Protein AF-A0A7C1W9M6-F1 (afdb_monomer)

Mean predicted aligned error: 5.95 Å

Secondary structure (DSSP, 8-state):
--SHHHHTHHHHHHHTTSS--HHHHGGGSB----TTS-HHHHHHHHHHHHHH----SSPPSSBHHHHHHHHHHT-

Solvent-accessible surface area (backbone atoms only — not comparable to full-atom values): 4551 Å² total; per-residue (Å²): 140,72,62,65,62,66,78,39,38,70,58,52,29,34,77,68,70,73,44,78,57,72,71,65,49,28,53,18,21,64,44,93,82,60,94,84,57,55,70,68,58,54,51,52,52,51,55,54,45,66,75,63,65,58,74,45,96,55,75,47,98,41,16,46,42,56,54,50,52,55,57,58,74,75,108

pLDDT: mean 88.16, std 7.77, range [51.66, 95.75]

Sequence (75 aa):
MGDERVLLSKYFAVLEENGVAKYIHCKHIPVSFDITEPTKKLWEKHDETLQETRVQDTKPEQSLLDLKIELASRM

Radius of gyration: 15.26 Å; Cα contacts (8 Å, |Δi|>4): 68; chains: 1; bounding box: 30×26×42 Å

Structure (mmCIF, N/CA/C/O backbone):
data_AF-A0A7C1W9M6-F1
#
_entry.id   AF-A0A7C1W9M6-F1
#
loop_
_atom_site.group_PDB
_atom_site.id
_atom_site.type_symbol
_atom_site.label_atom_id
_atom_site.label_alt_id
_atom_site.label_comp_id
_atom_site.label_asym_id
_atom_site.label_entity_id
_atom_site.label_seq_id
_atom_site.pdbx_PDB_ins_code
_atom_site.Cartn_x
_atom_site.Cartn_y
_atom_site.Cartn_z
_atom_site.occupancy
_atom_site.B_iso_or_equiv
_atom_site.auth_seq_id
_atom_site.auth_comp_id
_atom_site.auth_asym_id
_atom_site.auth_atom_id
_atom_site.pdbx_PDB_model_num
ATOM 1 N N . MET A 1 1 ? 9.352 14.576 -31.630 1.00 51.66 1 MET A N 1
ATOM 2 C CA . MET A 1 1 ? 8.789 13.275 -31.213 1.00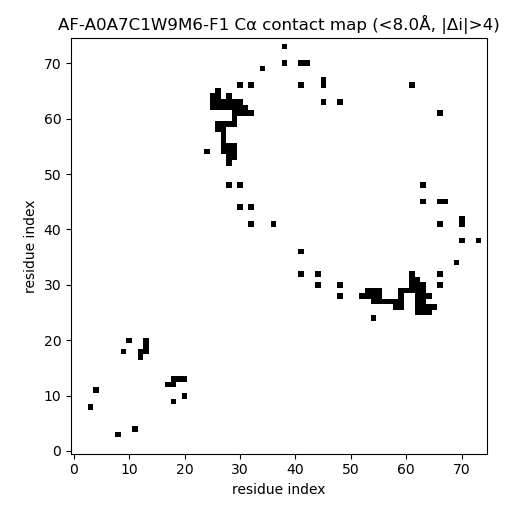 51.66 1 MET A CA 1
ATOM 3 C C . MET A 1 1 ? 9.963 12.455 -30.682 1.00 51.66 1 MET A C 1
ATOM 5 O O . MET A 1 1 ? 10.800 12.055 -31.475 1.00 51.66 1 MET A O 1
ATOM 9 N N . GLY A 1 2 ? 10.155 12.386 -29.362 1.00 61.44 2 GLY A N 1
ATOM 10 C CA . GLY A 1 2 ? 11.385 11.837 -28.751 1.00 61.44 2 GLY A CA 1
ATOM 11 C C . GLY A 1 2 ? 11.545 12.130 -27.252 1.00 61.44 2 GLY A C 1
ATOM 12 O O . GLY A 1 2 ? 12.300 11.447 -26.572 1.00 61.44 2 GLY A O 1
ATOM 13 N N . ASP A 1 3 ? 10.787 13.092 -26.726 1.00 73.25 3 ASP A N 1
ATOM 14 C CA . ASP A 1 3 ? 10.845 13.535 -25.323 1.00 73.25 3 ASP A CA 1
ATOM 15 C C . ASP A 1 3 ? 10.173 12.551 -24.346 1.00 73.25 3 ASP A C 1
ATOM 17 O O . ASP A 1 3 ? 10.576 12.366 -23.202 1.00 73.25 3 ASP A O 1
ATOM 21 N N . GLU A 1 4 ? 9.167 11.826 -24.828 1.00 79.50 4 GLU A N 1
ATOM 22 C CA . GLU A 1 4 ? 8.302 10.958 -24.022 1.00 79.50 4 GLU A CA 1
ATOM 23 C C . GLU A 1 4 ? 9.075 9.798 -23.381 1.00 79.50 4 GLU A C 1
ATOM 25 O O . GLU A 1 4 ? 8.828 9.432 -22.232 1.00 79.50 4 GLU A O 1
ATOM 30 N N . ARG A 1 5 ? 10.068 9.260 -24.102 1.00 81.00 5 ARG A N 1
ATOM 31 C CA . ARG A 1 5 ? 10.957 8.206 -23.593 1.00 81.00 5 ARG A CA 1
ATOM 32 C C . ARG A 1 5 ? 11.887 8.709 -22.491 1.00 81.00 5 ARG A C 1
ATOM 34 O O . ARG A 1 5 ? 12.247 7.933 -21.613 1.00 81.00 5 ARG A O 1
ATOM 41 N N . VAL A 1 6 ? 12.249 9.992 -22.508 1.00 85.50 6 VAL A N 1
ATOM 42 C CA . VAL A 1 6 ? 13.071 10.611 -21.460 1.00 85.50 6 VAL A CA 1
ATOM 43 C C . VAL A 1 6 ? 12.213 10.880 -20.223 1.00 85.50 6 VAL A C 1
ATOM 45 O O . VAL A 1 6 ? 12.565 10.451 -19.120 1.00 85.50 6 VAL A O 1
ATOM 48 N N . LEU A 1 7 ? 11.044 11.501 -20.414 1.00 88.62 7 LEU A N 1
ATOM 49 C CA . LEU A 1 7 ? 10.093 11.824 -19.345 1.00 88.62 7 LEU A CA 1
ATOM 50 C C . LEU A 1 7 ? 9.580 10.575 -18.614 1.00 88.62 7 LEU A C 1
ATOM 52 O O . LEU A 1 7 ? 9.465 10.568 -17.389 1.00 88.62 7 LEU A O 1
ATOM 56 N N . LEU A 1 8 ? 9.318 9.496 -19.355 1.00 88.62 8 LEU A N 1
ATOM 57 C CA . LEU A 1 8 ? 8.811 8.224 -18.835 1.00 88.62 8 LEU A CA 1
ATOM 58 C C . LEU A 1 8 ? 9.883 7.128 -18.825 1.00 88.62 8 LEU A C 1
ATOM 60 O O . LEU A 1 8 ? 9.568 5.942 -18.910 1.00 88.62 8 LEU A O 1
ATOM 64 N N . SER A 1 9 ? 11.153 7.502 -18.682 1.00 87.50 9 SER A N 1
ATOM 65 C CA . SER A 1 9 ? 12.297 6.576 -18.695 1.00 87.50 9 SER A CA 1
ATOM 66 C C . SER A 1 9 ? 12.109 5.342 -17.806 1.00 87.50 9 SER A C 1
ATOM 68 O O . SER A 1 9 ? 12.397 4.227 -18.227 1.00 87.50 9 SER A O 1
ATOM 70 N N . LYS A 1 10 ? 11.545 5.503 -16.601 1.00 84.44 10 LYS A N 1
ATOM 71 C CA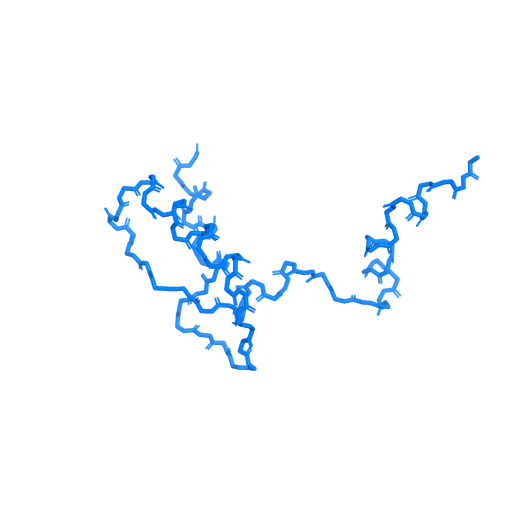 . LYS A 1 10 ? 11.247 4.378 -15.693 1.00 84.44 10 LYS A CA 1
ATOM 72 C C . LYS A 1 10 ? 10.174 3.430 -16.226 1.00 84.44 10 LYS A C 1
ATOM 74 O O . LYS A 1 10 ? 10.261 2.233 -15.989 1.00 84.44 10 LYS A O 1
ATOM 79 N N . TYR A 1 11 ? 9.160 3.956 -16.904 1.00 86.31 11 TYR A N 1
ATOM 80 C CA . TYR A 1 11 ? 8.098 3.146 -17.496 1.00 86.31 11 TYR A CA 1
ATOM 81 C C . TYR A 1 11 ? 8.647 2.308 -18.653 1.00 86.31 11 TYR A C 1
ATOM 83 O O . TYR A 1 11 ? 8.437 1.099 -18.679 1.00 86.31 11 TYR A O 1
ATOM 91 N N . PHE A 1 12 ? 9.429 2.921 -19.548 1.00 89.81 12 PHE A N 1
ATOM 92 C CA . PHE A 1 12 ? 10.078 2.194 -20.641 1.00 89.81 12 PHE A CA 1
ATOM 93 C C . PHE A 1 12 ? 11.116 1.187 -20.139 1.00 89.81 12 PHE A C 1
ATOM 95 O O . PHE A 1 12 ? 11.150 0.075 -20.648 1.00 89.81 12 PHE A O 1
ATOM 102 N N . ALA A 1 13 ? 11.877 1.508 -19.088 1.00 89.50 13 ALA A N 1
ATOM 103 C CA . ALA A 1 13 ? 12.801 0.553 -18.474 1.00 89.50 13 ALA A CA 1
ATOM 104 C C . ALA A 1 13 ? 12.086 -0.706 -17.955 1.00 89.50 13 ALA A C 1
ATOM 106 O O . ALA A 1 13 ? 12.612 -1.803 -18.096 1.00 89.50 13 ALA A O 1
ATOM 107 N N . VAL A 1 14 ? 10.884 -0.563 -17.387 1.00 89.44 14 VAL A N 1
ATOM 108 C CA . VAL A 1 14 ? 10.060 -1.706 -16.963 1.00 89.44 14 VAL A CA 1
ATOM 109 C C . VAL A 1 14 ? 9.508 -2.477 -18.164 1.00 89.44 14 VAL A C 1
ATOM 111 O O . VAL A 1 14 ? 9.527 -3.703 -18.148 1.00 89.44 14 VAL A O 1
ATOM 114 N N . LEU A 1 15 ? 9.017 -1.782 -19.197 1.00 89.44 15 LEU A N 1
ATOM 115 C CA . LEU A 1 15 ? 8.488 -2.423 -20.408 1.00 89.44 15 LEU A CA 1
ATOM 116 C C . LEU A 1 15 ? 9.547 -3.215 -21.180 1.00 89.44 15 LEU A C 1
ATOM 118 O O . LEU A 1 15 ? 9.229 -4.242 -21.766 1.00 89.44 15 LEU A O 1
ATOM 122 N N . GLU A 1 16 ? 10.784 -2.728 -21.193 1.00 91.62 16 GLU A N 1
ATOM 123 C CA . GLU A 1 16 ? 11.919 -3.347 -21.882 1.00 91.62 16 GLU A CA 1
ATOM 124 C C . GLU A 1 16 ? 12.662 -4.360 -20.988 1.00 91.62 16 GLU A C 1
ATOM 126 O O . GLU A 1 16 ? 13.793 -4.721 -21.290 1.00 91.62 16 GLU A O 1
ATOM 131 N N . GLU A 1 17 ? 12.058 -4.787 -19.869 1.00 83.69 17 GLU A N 1
ATOM 132 C CA . GLU A 1 17 ? 12.610 -5.764 -18.908 1.00 83.69 17 GLU A CA 1
ATOM 133 C C . GLU A 1 17 ? 13.958 -5.358 -18.274 1.00 83.69 17 GLU A C 1
ATOM 135 O O . GLU A 1 17 ? 14.602 -6.133 -17.570 1.00 83.69 17 GLU A O 1
ATOM 140 N N . ASN A 1 18 ? 14.352 -4.095 -18.442 1.00 86.69 18 ASN A N 1
ATOM 141 C CA . ASN A 1 18 ? 15.580 -3.499 -17.917 1.00 86.69 18 ASN A CA 1
ATOM 142 C C . ASN A 1 18 ? 15.411 -2.938 -16.492 1.00 86.69 18 ASN A C 1
ATOM 144 O O . ASN A 1 18 ? 16.281 -2.233 -15.976 1.00 86.69 18 ASN A O 1
ATOM 148 N N . GLY A 1 19 ? 14.281 -3.211 -15.840 1.00 81.06 19 GLY A N 1
ATOM 149 C CA . GLY A 1 19 ? 13.993 -2.754 -14.489 1.00 81.06 19 GLY A CA 1
ATOM 150 C C . GLY A 1 19 ? 12.708 -3.349 -13.927 1.00 81.06 19 GLY A C 1
ATOM 151 O O . GLY A 1 19 ? 11.840 -3.824 -14.653 1.00 81.06 19 GLY A O 1
ATOM 152 N N . VAL A 1 20 ? 12.569 -3.301 -12.603 1.00 81.81 20 VAL A N 1
ATOM 153 C CA . VAL A 1 20 ? 11.383 -3.807 -11.903 1.00 81.81 20 VAL A CA 1
ATOM 154 C C . VAL A 1 20 ? 10.441 -2.652 -11.582 1.00 81.81 20 VAL A C 1
ATOM 156 O O . VAL A 1 20 ? 10.857 -1.590 -11.109 1.00 81.81 20 VAL A O 1
ATOM 159 N N . ALA A 1 21 ? 9.143 -2.853 -11.815 1.00 84.50 21 ALA A N 1
ATOM 160 C CA . ALA A 1 21 ? 8.141 -1.875 -11.423 1.00 84.50 21 ALA A CA 1
ATOM 161 C C . ALA A 1 21 ? 8.160 -1.693 -9.901 1.00 84.50 21 ALA A C 1
ATOM 163 O O . ALA A 1 21 ? 7.994 -2.656 -9.155 1.00 84.50 21 ALA A O 1
ATOM 164 N N . LYS A 1 22 ? 8.261 -0.443 -9.430 1.00 80.69 22 LYS A N 1
ATOM 165 C CA . LYS A 1 22 ? 8.217 -0.118 -7.989 1.00 80.69 22 LYS A CA 1
ATOM 166 C C . LYS A 1 22 ? 6.995 -0.702 -7.276 1.00 80.69 22 LYS A C 1
ATOM 168 O O . LYS A 1 22 ? 7.057 -1.000 -6.089 1.00 80.69 22 LYS A O 1
ATOM 173 N N . TYR A 1 23 ? 5.896 -0.889 -8.002 1.00 82.56 23 TYR A N 1
ATOM 174 C CA . TYR A 1 23 ? 4.699 -1.545 -7.492 1.00 82.56 23 TYR A CA 1
ATOM 175 C C . TYR A 1 23 ? 4.963 -2.976 -6.990 1.00 82.56 23 TYR A C 1
ATOM 177 O O . TYR A 1 23 ? 4.401 -3.374 -5.976 1.00 82.56 23 TYR A O 1
ATOM 185 N N . ILE A 1 24 ? 5.866 -3.732 -7.625 1.00 84.88 24 ILE A N 1
ATOM 186 C CA . ILE A 1 24 ? 6.232 -5.086 -7.182 1.00 84.88 24 ILE A CA 1
ATOM 187 C C . ILE A 1 24 ? 6.849 -5.054 -5.782 1.00 84.88 24 ILE A C 1
ATOM 189 O O . ILE A 1 24 ? 6.558 -5.932 -4.974 1.00 84.88 24 ILE A O 1
ATOM 193 N N . HIS A 1 25 ? 7.604 -4.004 -5.444 1.00 87.25 25 HIS A N 1
ATOM 194 C CA . HIS A 1 25 ? 8.179 -3.853 -4.106 1.00 87.25 25 HIS A CA 1
ATOM 195 C C . HIS A 1 25 ? 7.110 -3.684 -3.021 1.00 87.25 25 HIS A C 1
ATOM 197 O O . HIS A 1 25 ? 7.359 -4.045 -1.879 1.00 87.25 25 HIS A O 1
ATOM 203 N N . CYS A 1 26 ? 5.896 -3.223 -3.352 1.00 89.75 26 CYS A N 1
ATOM 204 C CA . CYS A 1 26 ? 4.814 -3.098 -2.368 1.00 89.75 26 CYS A CA 1
ATOM 205 C C . CYS A 1 26 ? 4.426 -4.448 -1.743 1.00 89.75 26 CYS A C 1
ATOM 207 O O . CYS A 1 26 ? 3.937 -4.460 -0.620 1.00 89.75 26 CYS A O 1
ATOM 209 N N . LYS A 1 27 ? 4.691 -5.574 -2.426 1.00 90.44 27 LYS A N 1
ATOM 210 C CA . LYS A 1 27 ? 4.500 -6.937 -1.890 1.00 90.44 27 LYS A CA 1
ATOM 211 C C . LYS A 1 27 ? 5.475 -7.295 -0.767 1.00 90.44 27 LYS A C 1
ATOM 213 O O . LYS A 1 27 ? 5.244 -8.262 -0.054 1.00 90.44 27 LYS A O 1
ATOM 218 N N . HIS A 1 28 ? 6.564 -6.545 -0.655 1.00 91.25 28 HIS A N 1
ATOM 219 C CA . HIS A 1 28 ? 7.705 -6.813 0.217 1.00 91.25 28 HIS A CA 1
ATOM 220 C C . HIS A 1 28 ? 7.908 -5.720 1.270 1.00 91.25 28 HIS A C 1
ATOM 222 O O . HIS A 1 28 ? 8.851 -5.779 2.054 1.00 91.25 28 HIS A O 1
ATOM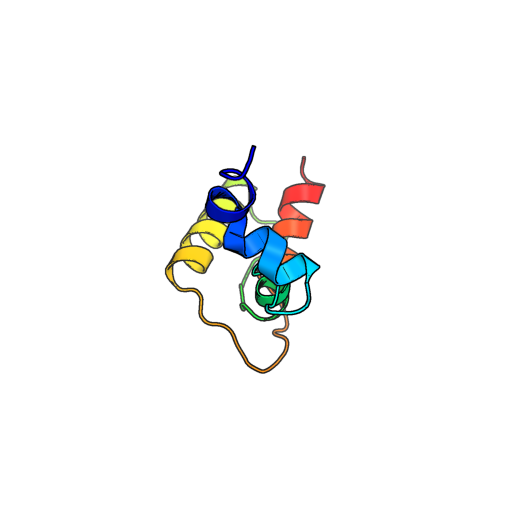 228 N N . ILE A 1 29 ? 7.047 -4.703 1.287 1.00 91.62 29 ILE A N 1
ATOM 229 C CA . ILE A 1 29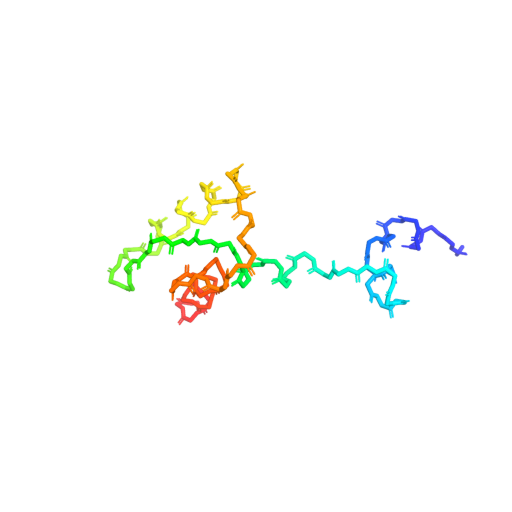 ? 7.084 -3.648 2.295 1.00 91.62 29 ILE A CA 1
ATOM 230 C C . ILE A 1 29 ? 6.103 -4.048 3.400 1.00 91.62 29 ILE A C 1
ATOM 232 O O . ILE A 1 29 ? 4.909 -4.125 3.111 1.00 91.62 29 ILE A O 1
ATOM 236 N N . PRO A 1 30 ? 6.572 -4.331 4.625 1.00 93.31 30 PRO A N 1
ATOM 237 C CA . PRO A 1 30 ? 5.724 -4.730 5.742 1.00 93.31 30 PRO A CA 1
ATOM 238 C C . PRO A 1 30 ? 4.869 -3.552 6.215 1.00 93.31 30 PRO A C 1
ATOM 240 O O . PRO A 1 30 ? 5.374 -2.439 6.348 1.00 93.31 30 PRO A O 1
ATOM 243 N N . VAL A 1 31 ? 3.595 -3.800 6.513 1.00 93.44 31 VAL A N 1
ATOM 244 C CA . VAL A 1 31 ? 2.704 -2.800 7.118 1.00 93.44 31 VAL A CA 1
ATOM 245 C C . VAL A 1 31 ? 1.762 -3.477 8.094 1.00 93.44 31 VAL A C 1
ATOM 247 O O . VAL A 1 31 ? 1.080 -4.421 7.722 1.00 93.44 31 VAL A O 1
ATOM 250 N N . SER A 1 32 ? 1.678 -2.972 9.324 1.00 92.75 32 SER A N 1
ATOM 251 C CA . SER A 1 32 ? 0.714 -3.465 10.311 1.00 92.75 32 SER A CA 1
ATOM 252 C C . SER A 1 32 ? -0.563 -2.627 10.280 1.00 92.75 32 SER A C 1
ATOM 254 O O . SER A 1 32 ? -0.564 -1.441 10.634 1.00 92.75 32 SER A O 1
ATOM 256 N N . PHE A 1 33 ? -1.673 -3.232 9.863 1.00 93.12 33 PHE A N 1
ATOM 257 C CA . PHE A 1 33 ? -2.972 -2.566 9.815 1.00 93.12 33 PHE A CA 1
ATOM 258 C C . PHE A 1 33 ? -4.117 -3.515 10.144 1.00 93.12 33 PHE A C 1
ATOM 260 O O . PHE A 1 33 ? -4.023 -4.722 9.939 1.00 93.12 33 PHE A O 1
ATOM 267 N N . ASP A 1 34 ? -5.202 -2.949 10.655 1.00 93.44 34 ASP A N 1
ATOM 268 C CA . ASP A 1 34 ? -6.417 -3.683 10.969 1.00 93.44 34 ASP A CA 1
ATOM 269 C C . ASP A 1 34 ? -7.535 -3.214 10.029 1.00 93.44 34 ASP A C 1
ATOM 271 O O . ASP A 1 34 ? -7.774 -2.019 9.846 1.00 93.44 34 ASP A O 1
ATOM 275 N N . ILE A 1 35 ? -8.223 -4.172 9.408 1.00 91.06 35 ILE A N 1
ATOM 276 C CA . ILE A 1 35 ? -9.319 -3.929 8.460 1.00 91.06 35 ILE A CA 1
ATOM 277 C C . ILE A 1 35 ? -10.528 -3.238 9.108 1.00 91.06 35 ILE A C 1
ATOM 279 O O . ILE A 1 35 ? -11.408 -2.737 8.420 1.00 91.06 35 ILE A O 1
ATOM 283 N N . THR A 1 36 ? -10.606 -3.175 10.430 1.00 93.88 36 THR A N 1
ATOM 284 C CA . THR A 1 36 ? -11.660 -2.454 11.148 1.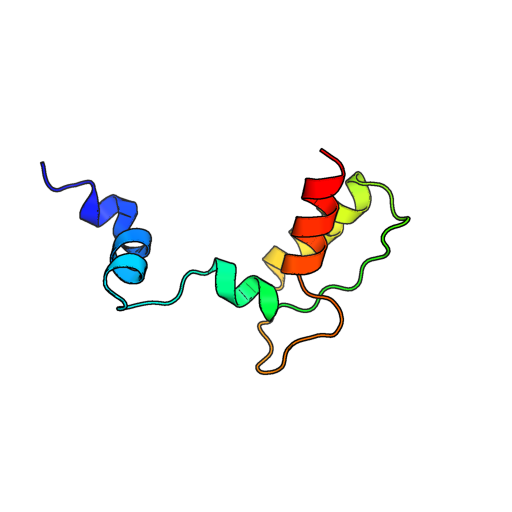00 93.88 36 THR A CA 1
ATOM 285 C C . THR A 1 36 ? -11.305 -0.983 11.381 1.00 93.88 36 THR A C 1
ATOM 287 O O . THR A 1 36 ? -12.173 -0.193 11.755 1.00 93.88 36 THR A O 1
ATOM 290 N N . GLU A 1 37 ? -10.052 -0.576 11.134 1.00 94.06 37 GLU A N 1
ATOM 291 C CA . GLU A 1 37 ? -9.620 0.809 11.315 1.00 94.06 37 GLU A CA 1
ATOM 292 C C . GLU A 1 37 ? -10.339 1.758 10.345 1.00 94.06 37 GLU A C 1
ATOM 294 O O . GLU A 1 37 ? -10.606 1.394 9.197 1.00 94.06 37 GLU A O 1
ATOM 299 N N . PRO A 1 38 ? -10.620 3.011 10.749 1.00 94.94 38 PRO A N 1
ATOM 300 C CA . PRO A 1 38 ? -11.184 4.009 9.848 1.00 94.94 38 PRO A CA 1
ATOM 301 C C . PRO A 1 38 ? -10.284 4.255 8.632 1.00 94.94 38 PRO A C 1
ATOM 303 O O . PRO A 1 38 ? -9.062 4.319 8.762 1.00 94.94 38 PRO A O 1
ATOM 306 N N . THR A 1 39 ? -10.882 4.510 7.464 1.00 94.69 39 THR A N 1
ATOM 307 C CA . THR A 1 39 ? -10.153 4.744 6.201 1.00 94.69 39 THR A CA 1
ATOM 308 C C . THR A 1 39 ? -9.085 5.834 6.321 1.00 94.69 39 THR A C 1
ATOM 310 O O . THR A 1 39 ? -8.002 5.697 5.765 1.00 94.69 39 THR A O 1
ATOM 313 N N . LYS A 1 40 ? -9.343 6.891 7.104 1.00 95.25 40 LYS A N 1
ATOM 314 C CA . LYS A 1 40 ? -8.355 7.947 7.372 1.00 95.25 40 LYS A CA 1
ATOM 315 C C . LYS A 1 40 ? -7.072 7.397 8.013 1.00 95.25 40 LYS A C 1
ATOM 317 O O . LYS A 1 40 ? -5.983 7.748 7.583 1.00 95.25 40 LYS A O 1
ATOM 322 N N . LYS A 1 41 ? -7.206 6.505 8.996 1.00 95.38 41 LYS A N 1
ATOM 323 C CA . LYS A 1 41 ? -6.074 5.907 9.714 1.00 95.38 41 LYS A CA 1
ATOM 324 C C . LYS A 1 41 ? -5.277 4.953 8.818 1.00 95.38 41 LYS A C 1
ATOM 326 O O . LYS A 1 41 ? -4.059 4.875 8.920 1.00 95.38 41 LYS A O 1
ATOM 331 N N . LEU A 1 42 ? -5.955 4.261 7.901 1.00 95.25 42 LEU A N 1
ATOM 332 C CA . LEU A 1 42 ? -5.294 3.449 6.877 1.00 95.25 42 LEU A CA 1
ATOM 333 C C . LEU A 1 42 ? -4.463 4.299 5.903 1.00 95.25 42 LEU A C 1
ATOM 335 O O . LEU A 1 42 ? -3.363 3.894 5.533 1.00 95.25 42 LEU A O 1
ATOM 339 N N . TRP A 1 43 ? -4.950 5.486 5.524 1.00 95.75 43 TRP A N 1
ATOM 340 C CA . TRP A 1 43 ? -4.177 6.440 4.721 1.00 95.75 43 TRP A CA 1
ATOM 341 C C . TRP A 1 43 ? -2.965 7.001 5.473 1.00 95.75 43 TRP A C 1
ATOM 343 O O . TRP A 1 43 ? -1.883 7.063 4.899 1.00 95.75 43 TRP A O 1
ATOM 353 N N . GLU A 1 44 ? -3.108 7.326 6.761 1.00 95.31 44 GLU A N 1
ATOM 354 C CA . GLU A 1 44 ? -1.981 7.759 7.605 1.00 95.31 44 GLU A CA 1
ATOM 355 C C . GLU A 1 44 ? -0.869 6.692 7.629 1.00 95.31 44 GLU A C 1
ATOM 357 O O . GLU A 1 44 ? 0.284 6.987 7.322 1.00 95.31 44 GLU A O 1
ATOM 362 N N . LYS A 1 45 ? -1.229 5.420 7.854 1.00 94.06 45 LYS A N 1
ATOM 363 C CA . LYS A 1 45 ? -0.282 4.290 7.811 1.00 94.06 45 LYS A CA 1
ATOM 364 C C . LYS A 1 45 ? 0.376 4.100 6.448 1.00 94.06 45 LYS A C 1
ATOM 366 O O . LYS A 1 45 ? 1.553 3.743 6.367 1.00 94.06 45 LYS A O 1
ATOM 371 N N . HIS A 1 46 ? -0.377 4.297 5.368 1.00 93.94 46 HIS A N 1
ATOM 372 C CA . HIS A 1 46 ? 0.164 4.244 4.013 1.00 93.94 46 HIS A CA 1
ATOM 373 C C . HIS A 1 46 ? 1.264 5.298 3.823 1.00 93.94 46 HIS A C 1
ATOM 375 O O . HIS A 1 46 ? 2.339 4.973 3.316 1.00 93.94 46 HIS A O 1
ATOM 381 N N . ASP A 1 47 ? 1.013 6.533 4.253 1.00 93.75 47 ASP A N 1
ATOM 382 C CA . ASP A 1 47 ? 1.947 7.643 4.076 1.00 93.75 47 ASP A CA 1
ATOM 383 C C . ASP A 1 47 ? 3.201 7.477 4.942 1.00 93.75 47 ASP A C 1
ATOM 385 O O . ASP A 1 47 ? 4.314 7.657 4.442 1.00 93.75 47 ASP A O 1
ATOM 389 N N . GLU A 1 48 ? 3.043 7.035 6.194 1.00 92.81 48 GLU A N 1
ATOM 390 C CA . GLU A 1 48 ? 4.158 6.665 7.079 1.00 92.81 48 GLU A CA 1
ATOM 391 C C . GLU A 1 48 ? 5.033 5.572 6.446 1.00 92.81 48 GLU A C 1
ATOM 393 O O . GLU A 1 48 ? 6.253 5.713 6.333 1.00 92.81 48 GLU A O 1
ATOM 398 N N . THR A 1 49 ? 4.406 4.515 5.923 1.00 91.25 49 THR A N 1
ATOM 399 C CA . THR A 1 49 ? 5.121 3.407 5.275 1.00 91.25 49 THR A CA 1
ATOM 400 C C . THR A 1 49 ? 5.929 3.875 4.061 1.00 91.25 49 THR A C 1
ATOM 402 O O . THR A 1 49 ? 7.050 3.410 3.836 1.00 91.25 49 THR A O 1
ATOM 405 N N . LEU A 1 50 ? 5.383 4.791 3.253 1.00 88.44 50 LEU A N 1
ATOM 406 C CA . LEU A 1 50 ? 6.092 5.325 2.090 1.00 88.44 50 LEU A CA 1
ATOM 407 C C . LEU A 1 50 ? 7.323 6.150 2.482 1.00 88.44 50 LEU A C 1
ATOM 409 O O . LEU A 1 50 ? 8.311 6.137 1.744 1.00 88.44 50 LEU A O 1
ATOM 413 N N . GLN A 1 51 ? 7.296 6.836 3.625 1.00 87.00 51 GLN A N 1
ATOM 414 C CA . GLN A 1 51 ? 8.466 7.558 4.128 1.00 87.00 51 GLN A CA 1
ATOM 415 C C . GLN A 1 51 ? 9.555 6.606 4.628 1.00 87.00 51 GLN A C 1
ATOM 417 O O . GLN A 1 51 ? 10.736 6.844 4.378 1.00 87.00 51 GLN A O 1
ATOM 422 N N . GLU A 1 52 ? 9.172 5.510 5.282 1.00 79.06 52 GLU A N 1
ATOM 423 C CA . GLU A 1 52 ? 10.132 4.574 5.869 1.00 79.06 52 GLU A 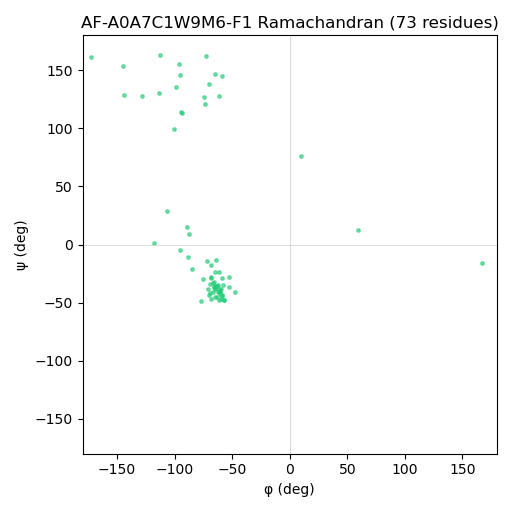CA 1
ATOM 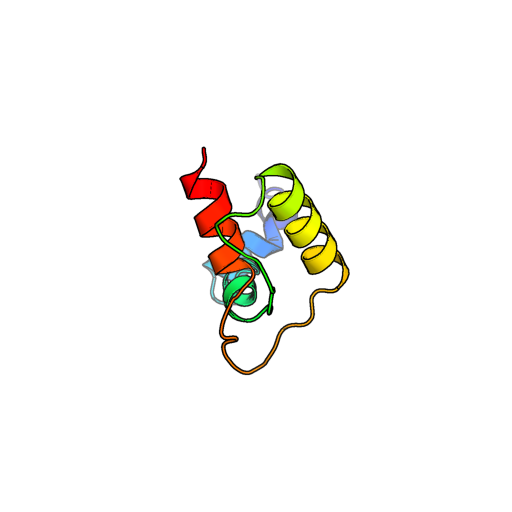424 C C . GLU A 1 52 ? 10.665 3.524 4.885 1.00 79.06 52 GLU A C 1
ATOM 426 O O . GLU A 1 52 ? 11.728 2.969 5.151 1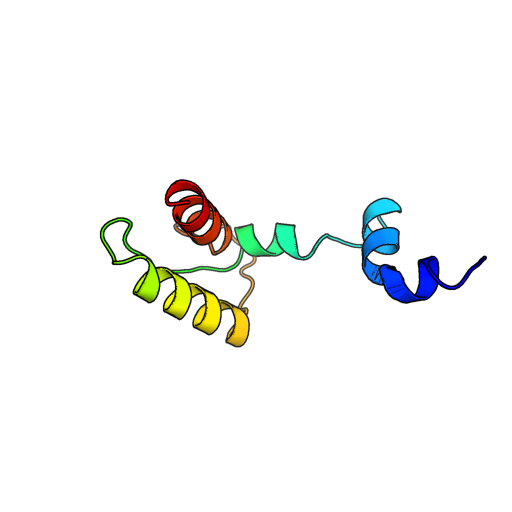.00 79.06 52 GLU A O 1
ATOM 431 N N . THR A 1 53 ? 9.951 3.256 3.778 1.00 71.94 53 THR A N 1
ATOM 432 C CA . THR A 1 53 ? 10.229 2.262 2.713 1.00 71.94 53 THR A CA 1
ATOM 433 C C . THR A 1 53 ? 11.371 1.286 3.042 1.00 71.94 53 THR A C 1
ATOM 435 O O . THR A 1 53 ? 12.484 1.383 2.520 1.00 71.94 53 THR A O 1
ATOM 438 N N . ARG A 1 54 ? 11.084 0.302 3.902 1.00 79.12 54 ARG A N 1
ATOM 439 C CA . ARG A 1 54 ? 11.975 -0.834 4.177 1.00 79.12 54 ARG A CA 1
ATOM 440 C C . ARG A 1 54 ? 11.484 -2.047 3.405 1.00 79.12 54 ARG A C 1
ATOM 442 O O . ARG A 1 54 ? 10.541 -2.711 3.820 1.00 79.12 54 ARG A O 1
ATOM 449 N N . VAL A 1 55 ? 12.107 -2.313 2.264 1.00 81.69 55 VAL A N 1
ATOM 450 C CA . VAL A 1 55 ? 11.840 -3.529 1.488 1.00 81.69 55 VAL A CA 1
ATOM 451 C C . VAL A 1 55 ? 12.488 -4.709 2.210 1.00 81.69 55 VAL A C 1
ATOM 453 O O . VAL A 1 55 ? 13.674 -4.651 2.526 1.00 81.69 55 VAL A O 1
ATOM 456 N N . GLN A 1 56 ? 11.712 -5.753 2.489 1.00 84.38 56 GLN A N 1
ATOM 457 C CA . GLN A 1 56 ? 12.215 -7.011 3.037 1.00 84.38 56 GLN A CA 1
ATOM 458 C C . GLN A 1 56 ? 12.463 -8.029 1.919 1.00 84.38 56 GLN A C 1
ATOM 460 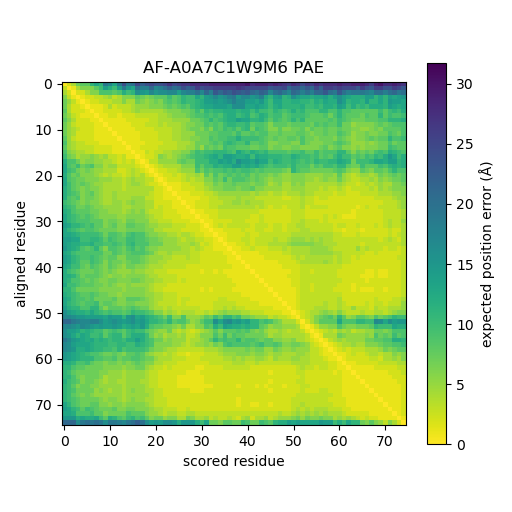O O . GLN A 1 56 ? 11.714 -8.090 0.945 1.00 84.38 56 GLN A O 1
ATOM 465 N N . ASP A 1 57 ? 13.483 -8.872 2.079 1.00 81.38 57 ASP A N 1
ATOM 466 C CA . ASP A 1 57 ? 13.756 -9.962 1.131 1.00 81.38 57 ASP A CA 1
ATOM 467 C C . ASP A 1 57 ? 12.665 -11.045 1.173 1.00 81.38 57 ASP A C 1
ATOM 469 O O . ASP A 1 57 ? 12.378 -11.707 0.174 1.00 81.38 57 ASP A O 1
ATOM 473 N N . THR A 1 58 ? 12.010 -11.208 2.324 1.00 85.25 58 THR A N 1
ATOM 474 C CA . THR A 1 58 ? 10.897 -12.138 2.522 1.00 85.25 58 THR A CA 1
ATOM 475 C C . THR A 1 58 ? 9.549 -11.441 2.369 1.00 85.25 58 THR A C 1
ATOM 477 O O . THR A 1 58 ? 9.413 -10.232 2.553 1.00 85.25 58 THR A O 1
ATOM 480 N N . LYS A 1 59 ? 8.516 -12.214 2.017 1.00 85.19 59 LYS A N 1
ATOM 481 C CA . LYS A 1 59 ? 7.144 -11.705 1.976 1.00 85.19 59 LYS A CA 1
ATOM 482 C C . LYS A 1 59 ? 6.633 -11.526 3.419 1.00 85.19 59 LYS A C 1
ATOM 484 O O . LYS A 1 59 ? 6.601 -12.523 4.142 1.00 85.19 59 LYS A O 1
ATOM 489 N N . PRO A 1 60 ? 6.236 -10.313 3.840 1.00 90.62 60 PRO A N 1
ATOM 490 C CA . PRO A 1 60 ? 5.672 -10.083 5.166 1.00 90.62 60 PRO A CA 1
ATOM 491 C C . PRO A 1 60 ? 4.249 -10.653 5.271 1.00 90.62 60 PRO A C 1
ATOM 493 O O . PRO A 1 60 ? 3.592 -10.895 4.257 1.00 90.62 60 PRO A O 1
ATOM 496 N N . GLU A 1 61 ? 3.761 -10.842 6.501 1.00 90.38 61 GLU A N 1
ATOM 497 C CA . GLU A 1 61 ? 2.387 -11.307 6.761 1.00 90.38 61 GLU A CA 1
ATOM 498 C C . GLU A 1 61 ? 1.334 -10.329 6.227 1.00 90.38 61 GLU A C 1
ATOM 500 O O . GLU A 1 61 ? 0.344 -10.744 5.629 1.00 90.38 61 GLU A O 1
ATOM 505 N N . GLN A 1 62 ? 1.584 -9.032 6.408 1.00 92.56 62 GLN A N 1
ATOM 506 C CA . GLN A 1 62 ? 0.804 -7.940 5.840 1.00 92.56 62 GLN A CA 1
ATOM 507 C C . GLN A 1 62 ? 1.746 -6.980 5.120 1.00 92.56 62 GLN A C 1
ATOM 509 O O . GLN A 1 62 ? 2.750 -6.523 5.678 1.00 92.56 62 GLN A O 1
ATOM 514 N N . SER A 1 63 ? 1.427 -6.685 3.865 1.00 94.44 63 SER A N 1
ATOM 515 C CA . SER A 1 63 ? 2.229 -5.829 3.002 1.00 94.44 63 SER A CA 1
ATOM 516 C C . SER A 1 63 ? 1.529 -4.511 2.671 1.00 94.44 63 SER A C 1
ATOM 518 O O . SER A 1 63 ? 0.309 -4.373 2.777 1.00 94.44 63 SER A O 1
ATOM 520 N N . LEU A 1 64 ? 2.299 -3.535 2.189 1.00 94.19 64 LEU A N 1
ATOM 521 C CA . LEU A 1 64 ? 1.764 -2.284 1.650 1.00 94.19 64 LEU A CA 1
ATOM 522 C C . LEU A 1 64 ? 0.808 -2.536 0.474 1.00 94.19 64 LEU A C 1
ATOM 524 O O . LEU A 1 64 ? -0.112 -1.750 0.249 1.00 94.19 64 LEU A O 1
ATOM 528 N N . LEU A 1 65 ? 1.007 -3.623 -0.282 1.00 93.38 65 LEU A N 1
ATOM 529 C CA . LEU A 1 65 ? 0.045 -4.039 -1.298 1.00 93.38 65 LEU A CA 1
ATOM 530 C C . LEU A 1 65 ? -1.303 -4.416 -0.669 1.00 93.38 65 LEU A C 1
ATOM 532 O O . LEU A 1 65 ? -2.332 -3.970 -1.170 1.00 93.38 65 LEU A O 1
ATOM 536 N N . ASP A 1 66 ? -1.299 -5.183 0.419 1.00 94.69 66 ASP A N 1
ATOM 537 C CA . ASP A 1 66 ? -2.531 -5.604 1.095 1.00 94.69 66 ASP A CA 1
ATOM 538 C C . ASP A 1 66 ? -3.297 -4.388 1.637 1.00 94.69 66 ASP A C 1
ATOM 540 O O . ASP A 1 66 ? -4.505 -4.278 1.436 1.00 94.69 66 ASP A O 1
ATOM 544 N N . LEU A 1 67 ? -2.586 -3.406 2.206 1.00 94.56 67 LEU A N 1
ATOM 545 C CA . LEU A 1 67 ? -3.183 -2.135 2.630 1.00 94.56 67 LEU A CA 1
ATOM 546 C C . LEU A 1 67 ? -3.811 -1.367 1.454 1.00 94.56 67 LEU A C 1
ATOM 548 O O . LEU A 1 67 ? -4.906 -0.821 1.574 1.00 94.56 67 LEU A O 1
ATOM 552 N N . LYS A 1 68 ? -3.139 -1.323 0.297 1.00 93.81 68 LYS A N 1
ATOM 553 C CA . LYS A 1 68 ? -3.671 -0.669 -0.911 1.00 93.81 68 LYS A CA 1
ATOM 554 C C . LYS A 1 68 ? -4.914 -1.380 -1.455 1.00 93.81 68 LYS A C 1
ATOM 556 O O . LYS A 1 68 ? -5.816 -0.700 -1.934 1.00 93.81 68 LYS A O 1
ATOM 561 N N . ILE A 1 69 ? -4.969 -2.713 -1.385 1.00 94.62 69 ILE A N 1
ATOM 562 C CA . ILE A 1 69 ? -6.149 -3.503 -1.773 1.00 94.62 69 ILE A CA 1
ATOM 563 C C . ILE A 1 69 ? -7.325 -3.191 -0.844 1.00 94.62 69 ILE A C 1
ATOM 565 O O . ILE A 1 69 ? -8.433 -2.955 -1.323 1.00 94.62 69 ILE A O 1
ATOM 569 N N . GLU A 1 70 ? -7.080 -3.137 0.465 1.00 95.25 70 GLU A N 1
ATOM 570 C CA . GLU A 1 70 ? -8.101 -2.785 1.453 1.00 95.25 70 GLU A CA 1
ATOM 571 C C . GLU A 1 70 ? -8.643 -1.367 1.216 1.00 95.25 70 GLU A C 1
ATOM 573 O O . GLU A 1 70 ? -9.852 -1.166 1.139 1.00 95.25 70 GLU A O 1
ATOM 578 N N . LEU A 1 71 ? -7.758 -0.385 1.016 1.00 94.69 71 LEU A N 1
ATOM 579 C CA . LEU A 1 71 ? -8.149 0.990 0.688 1.00 94.69 71 LEU A CA 1
ATOM 580 C C . LEU A 1 71 ? -8.979 1.066 -0.601 1.00 94.69 71 LEU A C 1
ATOM 582 O O . LEU A 1 71 ? -9.989 1.766 -0.625 1.00 94.69 71 LEU A O 1
ATOM 586 N N . ALA A 1 72 ? -8.584 0.335 -1.647 1.00 94.31 72 ALA A N 1
ATOM 587 C CA . ALA A 1 72 ? -9.316 0.289 -2.911 1.00 94.31 72 ALA A CA 1
ATOM 588 C C . ALA A 1 72 ? -10.689 -0.385 -2.776 1.00 94.31 72 ALA A C 1
ATOM 590 O O . ALA A 1 72 ? -11.625 0.020 -3.451 1.00 94.31 72 ALA A O 1
ATOM 591 N N . SER A 1 73 ? -10.827 -1.374 -1.890 1.00 93.50 73 SER A N 1
ATOM 592 C CA . SER A 1 73 ? -12.094 -2.085 -1.659 1.00 93.50 73 SER A CA 1
ATOM 593 C C . SER A 1 73 ? -13.139 -1.240 -0.917 1.00 93.50 73 SER A C 1
ATOM 595 O O . SER A 1 73 ? -14.310 -1.606 -0.873 1.00 93.50 73 SER A O 1
ATOM 597 N N . ARG A 1 74 ? -12.722 -0.118 -0.318 1.00 90.19 74 ARG A N 1
ATOM 598 C CA . ARG A 1 74 ? -13.591 0.836 0.394 1.00 90.19 74 ARG A CA 1
ATOM 599 C C . ARG A 1 74 ? -14.050 2.012 -0.466 1.00 90.19 74 ARG A C 1
ATOM 601 O O . ARG A 1 74 ? -14.785 2.861 0.040 1.00 90.19 74 ARG A O 1
ATOM 608 N N . MET A 1 75 ? -13.557 2.099 -1.700 1.00 75.81 75 MET A N 1
ATOM 609 C CA . MET A 1 75 ? -13.938 3.104 -2.694 1.00 75.81 75 MET A CA 1
ATOM 610 C C . MET A 1 75 ? -15.027 2.554 -3.607 1.00 75.81 75 MET A C 1
ATOM 612 O O . MET A 1 75 ? -15.924 3.353 -3.951 1.00 75.81 75 MET A O 1
#

Foldseek 3Di:
DPCVCVVVVVVVCVVVVVDDDVVVQQQQQDFDDDLPDDLVVLVVSLVVSVVVVDGHPDGDPHGSVNSVVSNVVVD